Protein AF-A0A7X3RNE7-F1 (afdb_monomer)

Structure (mmCIF, N/CA/C/O backbone):
data_AF-A0A7X3RNE7-F1
#
_entry.id   AF-A0A7X3RNE7-F1
#
loop_
_atom_site.group_PDB
_atom_site.id
_atom_site.type_symbol
_atom_site.label_atom_id
_atom_site.label_alt_id
_atom_site.label_comp_id
_atom_site.label_asym_id
_atom_site.label_entity_id
_atom_site.label_seq_id
_atom_site.pdbx_PDB_ins_code
_atom_site.Cartn_x
_atom_site.Cartn_y
_atom_site.Cartn_z
_atom_site.occupancy
_atom_site.B_iso_or_equiv
_atom_site.auth_seq_id
_atom_site.auth_comp_id
_atom_site.auth_asym_id
_atom_site.auth_atom_id
_atom_site.pdbx_PDB_model_num
ATOM 1 N N . MET A 1 1 ? -17.984 7.912 18.938 1.00 49.50 1 MET A N 1
ATOM 2 C CA . MET A 1 1 ? -17.684 6.822 17.989 1.00 49.50 1 MET A CA 1
ATOM 3 C C . MET A 1 1 ? -16.192 6.865 17.768 1.00 49.50 1 MET A C 1
ATOM 5 O O . MET A 1 1 ? -15.715 7.900 17.318 1.00 49.50 1 MET A O 1
ATOM 9 N N . ASP A 1 2 ? -15.467 5.819 18.148 1.00 60.53 2 ASP A N 1
ATOM 10 C CA . ASP A 1 2 ? -14.017 5.782 17.964 1.00 60.53 2 ASP A CA 1
ATOM 11 C C . ASP A 1 2 ? -13.713 5.671 16.469 1.00 60.53 2 ASP A C 1
ATOM 13 O O . ASP A 1 2 ? -14.070 4.692 15.809 1.00 60.53 2 ASP A O 1
ATOM 17 N N . THR A 1 3 ? -13.125 6.718 15.896 1.00 84.19 3 THR A N 1
ATOM 18 C CA . THR A 1 3 ? -12.727 6.720 14.489 1.00 84.19 3 THR A CA 1
ATOM 19 C C . THR A 1 3 ? -11.521 5.808 14.319 1.00 84.19 3 THR A C 1
ATOM 21 O O . THR A 1 3 ? -10.487 6.029 14.949 1.00 84.19 3 THR A O 1
ATOM 24 N N . LYS A 1 4 ? -11.642 4.790 13.459 1.00 91.00 4 LYS A N 1
ATOM 25 C CA . LYS A 1 4 ? -10.519 3.910 13.117 1.00 91.00 4 LYS A CA 1
ATOM 26 C C . LYS A 1 4 ? -9.378 4.746 12.526 1.00 91.00 4 LYS A C 1
ATOM 28 O O . LYS A 1 4 ? -9.644 5.524 11.606 1.00 91.00 4 LYS A O 1
ATOM 33 N N . PRO A 1 5 ? -8.132 4.589 12.998 1.00 95.75 5 PRO A N 1
ATOM 34 C CA . PRO A 1 5 ? -7.005 5.282 12.397 1.00 95.75 5 PRO A CA 1
ATOM 35 C C . PRO A 1 5 ? -6.832 4.844 10.939 1.00 95.75 5 PRO A C 1
ATOM 37 O O . PRO A 1 5 ? -7.029 3.678 10.587 1.00 95.75 5 PRO A O 1
ATOM 40 N N . LEU A 1 6 ? -6.490 5.805 10.086 1.00 96.00 6 LEU A N 1
ATOM 41 C CA . LEU A 1 6 ? -6.292 5.598 8.655 1.00 96.00 6 LEU A CA 1
ATOM 42 C C . LEU A 1 6 ? -4.807 5.363 8.377 1.00 96.00 6 LEU A C 1
ATOM 44 O O . LEU A 1 6 ? -3.953 5.966 9.025 1.00 96.00 6 LEU A O 1
ATOM 48 N N . ALA A 1 7 ? -4.498 4.500 7.412 1.00 96.81 7 ALA A N 1
ATOM 49 C CA . ALA A 1 7 ? -3.123 4.254 6.991 1.00 96.81 7 ALA A CA 1
ATOM 50 C C . ALA A 1 7 ? -3.000 4.052 5.476 1.00 96.81 7 ALA A C 1
ATOM 52 O O . ALA A 1 7 ? -3.912 3.549 4.816 1.00 96.81 7 ALA A O 1
ATOM 53 N N . ILE A 1 8 ? -1.826 4.412 4.956 1.00 97.44 8 ILE A N 1
ATOM 54 C CA . ILE A 1 8 ? -1.347 4.090 3.609 1.00 97.44 8 ILE A CA 1
ATOM 55 C C . ILE A 1 8 ? -0.151 3.148 3.770 1.00 97.44 8 ILE A C 1
ATOM 57 O O . ILE A 1 8 ? 0.760 3.424 4.548 1.00 97.44 8 ILE A O 1
ATOM 61 N N . SER A 1 9 ? -0.161 2.025 3.055 1.00 98.06 9 SER A N 1
ATOM 62 C CA . SER A 1 9 ? 0.874 0.996 3.129 1.00 98.06 9 SER A CA 1
ATOM 63 C C . SER A 1 9 ? 1.868 1.148 1.978 1.00 98.06 9 SER A C 1
ATOM 65 O O . SER A 1 9 ? 1.609 0.698 0.866 1.00 98.06 9 SER A O 1
ATOM 67 N N . LEU A 1 10 ? 3.017 1.763 2.237 1.00 97.88 10 LEU A N 1
ATOM 68 C CA . LEU A 1 10 ? 4.123 1.830 1.274 1.00 97.88 10 LEU A CA 1
ATOM 69 C C . LEU A 1 10 ? 5.013 0.591 1.397 1.00 97.88 10 LEU A C 1
ATOM 71 O O . LEU A 1 10 ? 5.098 0.020 2.485 1.00 97.88 10 LEU A O 1
ATOM 75 N N . PHE A 1 11 ? 5.665 0.191 0.299 1.00 98.06 11 PHE A N 1
ATOM 76 C CA . PHE A 1 11 ? 6.449 -1.053 0.230 1.00 98.06 11 PHE A CA 1
ATOM 77 C C . PHE A 1 11 ? 5.637 -2.248 0.753 1.00 98.06 11 PHE A C 1
ATOM 79 O O . PHE A 1 11 ? 6.067 -2.999 1.632 1.00 98.06 11 PHE A O 1
ATOM 86 N N . ALA A 1 12 ? 4.383 -2.332 0.304 1.00 98.12 12 ALA A N 1
ATOM 87 C CA . ALA A 1 12 ? 3.359 -3.147 0.942 1.00 98.12 12 ALA A CA 1
ATOM 88 C C . ALA A 1 12 ? 3.662 -4.654 0.913 1.00 98.12 12 ALA A C 1
ATOM 90 O O . ALA A 1 12 ? 3.124 -5.415 1.731 1.00 98.12 12 ALA A O 1
ATOM 91 N N . GLY A 1 13 ? 4.511 -5.096 -0.016 1.00 98.50 13 GLY A N 1
ATOM 92 C CA . GLY A 1 13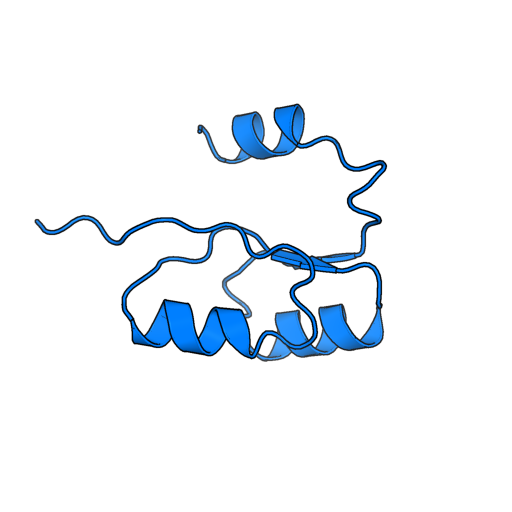 ? 4.781 -6.494 -0.282 1.00 98.50 13 GLY A CA 1
ATOM 93 C C . GLY A 1 13 ? 3.481 -7.275 -0.482 1.00 98.50 13 GLY A C 1
ATOM 94 O O . GLY A 1 13 ? 2.495 -6.773 -1.013 1.00 98.50 13 GLY A O 1
ATOM 95 N N . ALA A 1 14 ? 3.449 -8.506 0.025 1.00 98.06 14 ALA A N 1
ATOM 96 C CA . ALA A 1 14 ? 2.241 -9.335 0.060 1.00 98.06 14 ALA A CA 1
ATOM 97 C C . ALA A 1 14 ? 1.214 -8.914 1.144 1.00 98.06 14 ALA A C 1
ATOM 99 O O . ALA A 1 14 ? 0.177 -9.564 1.296 1.00 98.06 14 ALA A O 1
ATOM 100 N N . GLY A 1 15 ? 1.501 -7.859 1.922 1.00 98.25 15 GLY A N 1
ATOM 101 C CA . GLY A 1 15 ? 0.581 -7.270 2.902 1.00 98.25 15 GLY A CA 1
ATOM 102 C C . GLY A 1 15 ? 0.705 -7.765 4.347 1.00 98.25 15 GLY A C 1
ATOM 103 O O . GLY A 1 15 ? -0.221 -7.589 5.137 1.00 98.25 15 GLY A O 1
ATOM 104 N N . GLY A 1 16 ? 1.845 -8.342 4.744 1.00 98.25 16 GLY A N 1
ATOM 105 C CA . GLY A 1 16 ? 2.060 -8.810 6.124 1.00 98.25 16 GLY A CA 1
ATOM 106 C C . GLY A 1 16 ? 1.925 -7.699 7.179 1.00 98.25 16 GLY A C 1
ATOM 107 O O . GLY A 1 16 ? 1.242 -7.875 8.188 1.00 98.25 16 GLY A O 1
ATOM 108 N N . CYS A 1 17 ? 2.504 -6.524 6.913 1.00 97.81 17 CYS A N 1
ATOM 109 C CA . CYS A 1 17 ? 2.385 -5.357 7.792 1.00 97.81 17 CYS A CA 1
ATOM 110 C C . CYS A 1 17 ? 0.939 -4.828 7.837 1.00 97.81 17 CYS A C 1
ATOM 112 O O . CYS A 1 17 ? 0.381 -4.604 8.913 1.00 97.81 17 CYS A O 1
ATOM 114 N N . SER A 1 18 ? 0.283 -4.728 6.675 1.00 98.19 18 SER A N 1
ATOM 115 C CA . SER A 1 18 ? -1.124 -4.322 6.571 1.00 98.19 18 SER A CA 1
ATOM 116 C C . SER A 1 18 ? -2.064 -5.251 7.341 1.00 98.19 18 SER A C 1
ATOM 118 O O . SER A 1 18 ? -3.002 -4.770 7.975 1.00 98.19 18 SER A O 1
ATOM 120 N N . LEU A 1 19 ? -1.800 -6.565 7.355 1.00 98.31 19 LEU A N 1
ATOM 121 C CA . LEU A 1 19 ? -2.566 -7.521 8.160 1.00 98.31 19 LEU A CA 1
ATOM 122 C C . LEU A 1 19 ? -2.473 -7.193 9.654 1.00 98.31 19 LEU A C 1
ATOM 124 O O . LEU A 1 19 ? -3.487 -7.215 10.353 1.00 98.31 19 LEU A O 1
ATOM 128 N N . GLY A 1 20 ? -1.268 -6.873 10.135 1.00 98.19 20 GLY A N 1
ATOM 129 C CA . GLY A 1 20 ? -1.030 -6.448 11.514 1.00 98.19 20 GLY A CA 1
ATOM 130 C C . GLY A 1 20 ? -1.815 -5.186 11.868 1.00 98.19 20 GLY A C 1
ATOM 131 O O . GLY A 1 20 ? -2.562 -5.181 12.844 1.00 98.19 20 GLY A O 1
ATOM 132 N N . PHE A 1 21 ? -1.734 -4.149 11.032 1.00 97.56 21 PHE A N 1
ATOM 133 C CA . PHE A 1 21 ? -2.478 -2.903 11.238 1.00 97.56 21 PHE A CA 1
ATOM 134 C C . PHE A 1 21 ? -4.000 -3.098 11.189 1.00 97.56 21 PHE A C 1
ATOM 136 O O . PHE A 1 21 ? -4.711 -2.579 12.050 1.00 97.56 21 PHE A O 1
ATOM 143 N N . LYS A 1 22 ? -4.514 -3.903 10.250 1.00 96.31 22 LYS A N 1
ATOM 144 C CA . LYS A 1 22 ? -5.946 -4.238 10.180 1.00 96.31 22 LYS A CA 1
ATOM 145 C C . LYS A 1 22 ? -6.413 -4.946 11.459 1.00 96.31 22 LYS A C 1
ATOM 147 O O . LYS A 1 22 ? -7.472 -4.615 11.986 1.00 96.31 22 LYS A O 1
ATOM 152 N N . ARG A 1 23 ? -5.601 -5.862 12.007 1.00 97.12 23 ARG A N 1
ATOM 153 C CA . ARG A 1 23 ? -5.851 -6.513 13.311 1.00 97.12 23 ARG A CA 1
ATOM 154 C C . ARG A 1 23 ? -5.784 -5.536 14.489 1.00 97.12 23 ARG A C 1
ATOM 156 O O . ARG A 1 23 ? -6.523 -5.717 15.448 1.00 97.12 23 ARG A O 1
ATOM 163 N N . ALA A 1 24 ? -4.957 -4.497 14.399 1.00 97.00 24 ALA A N 1
ATOM 164 C CA . ALA A 1 24 ? -4.873 -3.417 15.383 1.00 97.00 24 ALA A CA 1
ATOM 165 C C . ALA A 1 24 ? -5.990 -2.357 15.244 1.00 97.00 24 ALA A C 1
ATOM 167 O O . ALA A 1 24 ? -5.990 -1.371 15.976 1.00 97.00 24 ALA A O 1
ATOM 168 N N . GLY A 1 25 ? -6.942 -2.537 14.320 1.00 96.31 25 GLY A N 1
ATOM 169 C CA . GLY A 1 25 ? -8.104 -1.657 14.159 1.00 96.31 25 GLY A CA 1
ATOM 170 C C . GLY A 1 25 ? -7.937 -0.529 13.137 1.00 96.31 25 GLY A C 1
ATOM 171 O O . GLY A 1 25 ? -8.832 0.308 13.018 1.00 96.31 25 GLY A O 1
ATOM 172 N N . TYR A 1 26 ? -6.843 -0.512 12.374 1.00 97.19 26 TYR A N 1
ATOM 173 C CA . TYR A 1 26 ? -6.627 0.475 11.316 1.00 97.19 26 TYR A CA 1
ATOM 174 C C . TYR A 1 26 ? -7.465 0.165 10.076 1.00 97.19 26 TYR A C 1
ATOM 176 O O . TYR A 1 26 ? -7.727 -0.995 9.744 1.00 97.19 26 TYR A O 1
ATOM 184 N N . ASN A 1 27 ? -7.830 1.217 9.348 1.00 95.94 27 ASN A N 1
ATOM 185 C CA . ASN A 1 27 ? -8.346 1.118 7.992 1.00 95.94 27 ASN A CA 1
ATOM 186 C C . ASN A 1 27 ? -7.231 1.450 6.989 1.00 95.94 27 ASN A C 1
ATOM 188 O O . ASN A 1 27 ? -6.747 2.583 6.953 1.00 95.94 27 ASN A O 1
ATOM 192 N N . ILE A 1 28 ? -6.820 0.466 6.186 1.00 97.69 28 ILE A N 1
ATOM 193 C CA . ILE A 1 28 ? -5.805 0.666 5.146 1.00 97.69 28 ILE A CA 1
ATOM 194 C C . ILE A 1 28 ? -6.500 1.181 3.889 1.00 97.69 28 ILE A C 1
ATOM 196 O O . ILE A 1 28 ? -7.232 0.438 3.237 1.00 97.69 28 ILE A O 1
ATOM 200 N N . LEU A 1 29 ? -6.277 2.454 3.565 1.00 97.06 29 LEU A N 1
ATOM 201 C CA . LEU A 1 29 ? -6.921 3.125 2.435 1.00 97.06 29 LEU A CA 1
ATOM 202 C C . LEU A 1 29 ? -6.257 2.796 1.100 1.00 97.06 29 LEU A C 1
ATOM 204 O O . LEU A 1 29 ? -6.923 2.751 0.070 1.00 97.06 29 LEU A O 1
ATOM 208 N N . TYR A 1 30 ? -4.938 2.609 1.123 1.00 98.19 30 TYR A N 1
ATOM 209 C CA . TYR A 1 30 ? -4.133 2.439 -0.077 1.00 98.19 30 TYR A CA 1
ATOM 210 C C . TYR A 1 30 ? -2.879 1.623 0.208 1.00 98.19 30 TYR A C 1
ATOM 212 O O . TYR A 1 30 ? -2.332 1.697 1.311 1.00 98.19 30 TYR A O 1
ATOM 220 N N . ALA A 1 31 ? -2.393 0.899 -0.793 1.00 98.44 31 ALA A N 1
ATOM 221 C CA . ALA A 1 31 ? -1.130 0.183 -0.754 1.00 98.44 31 ALA A CA 1
ATOM 222 C C . ALA A 1 31 ? -0.345 0.360 -2.061 1.00 98.44 31 ALA A C 1
ATOM 224 O O . ALA A 1 31 ? -0.933 0.394 -3.139 1.00 98.44 31 ALA A O 1
ATOM 225 N N . ILE A 1 32 ? 0.982 0.454 -1.976 1.00 98.56 32 ILE A N 1
ATOM 226 C CA . ILE A 1 32 ? 1.869 0.547 -3.146 1.00 98.56 32 ILE A CA 1
ATOM 227 C C . ILE A 1 32 ? 3.038 -0.409 -2.967 1.00 98.56 32 ILE A C 1
ATOM 229 O O . ILE A 1 32 ? 3.653 -0.455 -1.898 1.00 98.56 32 ILE A O 1
ATOM 233 N N . ASP A 1 33 ? 3.362 -1.135 -4.029 1.00 98.69 33 ASP A N 1
ATOM 234 C CA . ASP A 1 33 ? 4.614 -1.872 -4.152 1.00 98.69 33 ASP A CA 1
ATOM 235 C C . ASP A 1 33 ? 5.084 -1.870 -5.612 1.00 98.69 33 ASP A C 1
ATOM 237 O O . ASP A 1 33 ? 4.279 -1.707 -6.524 1.00 98.69 33 ASP A O 1
ATOM 241 N N . ILE A 1 34 ? 6.379 -2.053 -5.854 1.00 98.50 34 ILE A N 1
ATOM 242 C CA . ILE A 1 34 ? 6.936 -2.113 -7.212 1.00 98.50 34 ILE A CA 1
ATOM 243 C C . ILE A 1 34 ? 6.876 -3.536 -7.790 1.00 98.50 34 ILE A C 1
ATOM 245 O O . ILE A 1 34 ? 6.958 -3.725 -9.002 1.00 98.50 34 ILE A O 1
ATOM 249 N N . ASN A 1 35 ? 6.743 -4.555 -6.935 1.00 98.50 35 ASN A N 1
ATOM 250 C CA . ASN A 1 35 ? 6.773 -5.952 -7.343 1.00 98.50 35 ASN A CA 1
ATOM 251 C C . ASN A 1 35 ? 5.375 -6.470 -7.724 1.00 98.50 35 ASN A C 1
ATOM 253 O O . ASN A 1 35 ? 4.491 -6.596 -6.877 1.00 98.50 35 ASN A O 1
ATOM 257 N N . GLU A 1 36 ? 5.199 -6.853 -8.989 1.00 98.38 36 GLU A N 1
ATOM 258 C CA . GLU A 1 36 ? 3.925 -7.350 -9.530 1.00 98.38 36 GLU A CA 1
ATOM 259 C C . GLU A 1 36 ? 3.348 -8.546 -8.753 1.00 98.38 36 GLU A C 1
ATOM 261 O O . GLU A 1 36 ? 2.162 -8.559 -8.415 1.00 98.38 36 GLU A O 1
ATOM 266 N N . ASN A 1 37 ? 4.181 -9.535 -8.412 1.00 98.50 37 ASN A N 1
ATOM 267 C CA . ASN A 1 37 ? 3.739 -10.729 -7.683 1.00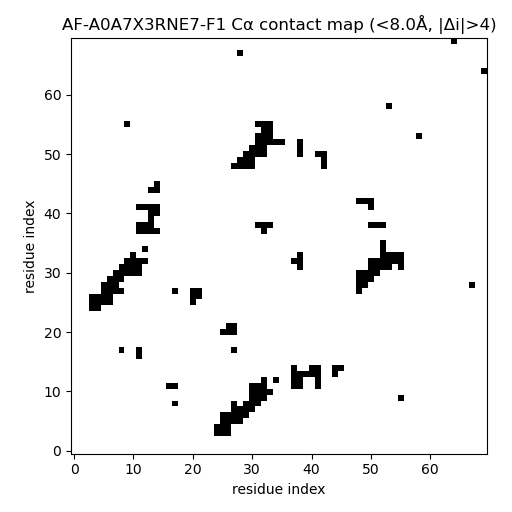 98.50 37 ASN A CA 1
ATOM 268 C C . ASN A 1 37 ? 3.276 -10.382 -6.262 1.00 98.50 37 ASN A C 1
ATOM 270 O O . ASN A 1 37 ? 2.291 -10.935 -5.759 1.00 98.50 37 ASN A O 1
ATOM 274 N N . ALA A 1 38 ? 3.976 -9.449 -5.615 1.00 98.56 38 ALA A N 1
ATOM 275 C CA . ALA A 1 38 ? 3.614 -8.951 -4.299 1.00 98.56 38 ALA A CA 1
ATOM 276 C C . ALA A 1 38 ? 2.266 -8.218 -4.340 1.00 98.56 38 ALA A C 1
ATOM 278 O O . ALA A 1 38 ? 1.379 -8.548 -3.556 1.00 98.56 38 ALA A O 1
ATOM 279 N N . VAL A 1 39 ? 2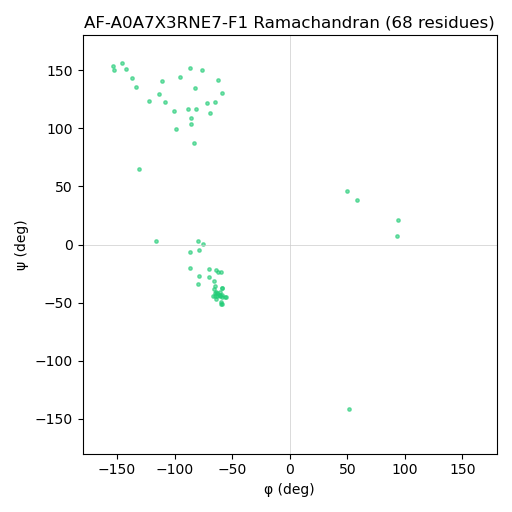.069 -7.324 -5.316 1.00 98.69 39 VAL A N 1
ATOM 280 C CA . VAL A 1 39 ? 0.799 -6.615 -5.547 1.00 98.69 39 VAL A CA 1
ATOM 281 C C . VAL A 1 39 ? -0.342 -7.587 -5.845 1.00 98.69 39 VAL A C 1
ATOM 283 O O . VAL A 1 39 ? -1.431 -7.444 -5.288 1.00 98.69 39 VAL A O 1
ATOM 286 N N . GLY A 1 40 ? -0.113 -8.605 -6.680 1.00 98.62 40 GLY A N 1
ATOM 287 C CA . GLY A 1 40 ? -1.104 -9.647 -6.958 1.00 98.62 40 GLY A CA 1
ATOM 288 C C . GLY A 1 40 ? -1.530 -10.388 -5.688 1.00 98.62 40 GLY A C 1
ATOM 289 O O . GLY A 1 40 ? -2.723 -10.538 -5.418 1.00 98.62 40 GLY A O 1
ATOM 290 N N . THR A 1 41 ? -0.556 -10.763 -4.857 1.00 98.69 41 THR A N 1
ATOM 291 C CA . THR A 1 41 ? -0.808 -11.410 -3.561 1.00 98.69 41 THR A CA 1
ATOM 292 C C . THR A 1 41 ? -1.534 -10.473 -2.592 1.00 98.69 41 THR A C 1
ATOM 294 O O . THR A 1 41 ? -2.477 -10.886 -1.918 1.00 98.69 41 THR A O 1
ATOM 297 N N . TYR A 1 42 ? -1.145 -9.198 -2.544 1.00 98.75 42 TYR A N 1
ATOM 298 C CA . TYR A 1 42 ? -1.799 -8.191 -1.715 1.00 98.75 42 TYR A CA 1
ATOM 299 C C . TYR A 1 42 ? -3.275 -8.050 -2.091 1.00 98.75 42 TYR A C 1
ATOM 301 O O . TYR A 1 42 ? -4.140 -8.162 -1.229 1.00 98.75 42 TYR A O 1
ATOM 309 N N . ARG A 1 43 ? -3.577 -7.858 -3.382 1.00 98.56 43 ARG A N 1
ATOM 310 C CA . ARG A 1 43 ? -4.953 -7.719 -3.889 1.00 98.56 43 ARG A CA 1
ATOM 311 C C . ARG A 1 43 ? -5.807 -8.946 -3.578 1.00 98.56 43 ARG A C 1
ATOM 313 O O . ARG A 1 43 ? -6.976 -8.794 -3.243 1.00 98.56 43 ARG A O 1
ATOM 320 N N . HIS A 1 44 ? -5.226 -10.145 -3.647 1.00 98.19 44 HIS A N 1
ATOM 321 C CA . HIS A 1 44 ? -5.913 -11.376 -3.253 1.00 98.19 44 HIS A CA 1
ATOM 322 C C . HIS A 1 44 ? -6.278 -11.388 -1.758 1.00 98.19 44 HIS A C 1
ATOM 324 O O . HIS A 1 44 ? -7.400 -11.737 -1.400 1.00 98.19 44 HIS A O 1
ATOM 330 N N . ASN A 1 45 ? -5.353 -10.974 -0.886 1.00 96.94 45 ASN A N 1
ATOM 331 C CA . ASN A 1 45 ? -5.543 -10.984 0.569 1.00 96.94 45 ASN A CA 1
ATOM 332 C C . ASN A 1 45 ? -6.389 -9.806 1.094 1.00 96.94 45 ASN A C 1
ATOM 334 O O . ASN A 1 45 ? -7.023 -9.915 2.147 1.00 96.94 45 ASN A O 1
ATOM 338 N N . PHE A 1 46 ? -6.383 -8.673 0.388 1.00 97.81 46 PHE A N 1
ATOM 339 C CA . PHE A 1 46 ? -7.033 -7.418 0.774 1.00 97.81 46 PHE A CA 1
ATOM 340 C C . PHE A 1 46 ? -7.886 -6.858 -0.379 1.00 97.81 46 PHE A C 1
ATOM 342 O O . PHE A 1 46 ? -7.586 -5.776 -0.882 1.00 97.81 46 PHE A O 1
ATOM 349 N N . PRO A 1 47 ? -8.965 -7.54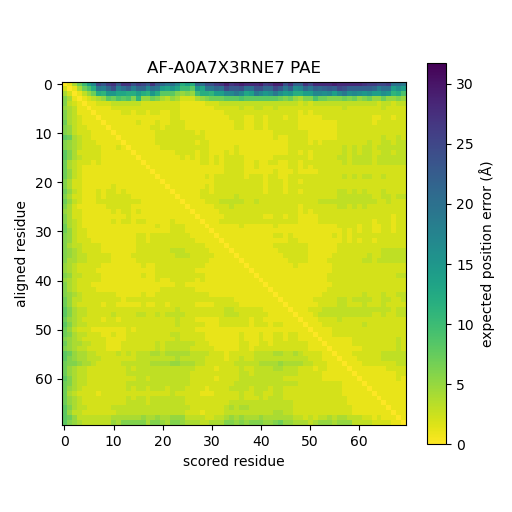9 -0.795 1.00 96.38 47 PRO A N 1
ATOM 350 C CA . PRO A 1 47 ? -9.769 -7.140 -1.953 1.00 96.38 47 PRO A CA 1
ATOM 351 C C . PRO A 1 47 ? -10.441 -5.766 -1.787 1.00 96.38 47 PRO A C 1
ATOM 353 O O . PRO A 1 47 ? -10.724 -5.102 -2.779 1.00 96.38 47 PRO A O 1
ATOM 356 N N . ASP A 1 48 ? -10.653 -5.321 -0.544 1.00 95.62 48 ASP A N 1
ATOM 357 C CA . ASP A 1 48 ? -11.256 -4.019 -0.225 1.00 95.62 48 ASP A CA 1
ATOM 358 C C . ASP A 1 48 ? -10.237 -2.865 -0.160 1.00 95.62 48 ASP A C 1
ATOM 360 O O . ASP A 1 48 ? -10.622 -1.711 0.024 1.00 95.62 48 ASP A O 1
ATOM 364 N N . THR A 1 49 ? -8.936 -3.155 -0.260 1.00 97.12 49 THR A N 1
ATOM 365 C CA . THR A 1 49 ? -7.871 -2.146 -0.217 1.00 97.12 49 THR A CA 1
ATOM 366 C C . THR A 1 49 ? -7.273 -1.993 -1.607 1.00 97.12 49 THR A C 1
ATOM 368 O O . THR A 1 49 ? -6.742 -2.945 -2.179 1.00 97.12 49 THR A O 1
ATOM 371 N N . GLN A 1 50 ? -7.301 -0.773 -2.148 1.00 96.94 50 GLN A N 1
ATOM 372 C CA . GLN A 1 50 ? -6.647 -0.499 -3.422 1.00 96.94 50 GLN A CA 1
ATOM 373 C C . GLN A 1 50 ? -5.132 -0.673 -3.272 1.00 96.94 50 GLN A C 1
ATOM 375 O O . GLN A 1 50 ? -4.503 -0.024 -2.438 1.00 96.94 50 GLN A O 1
ATOM 380 N N . CYS A 1 51 ? -4.553 -1.552 -4.089 1.00 98.25 51 CYS A N 1
ATOM 381 C CA . CYS A 1 51 ? -3.115 -1.769 -4.159 1.00 98.25 51 CYS A CA 1
ATOM 382 C C . CYS A 1 51 ? -2.621 -1.530 -5.587 1.00 98.25 51 CYS A C 1
ATOM 384 O O . CYS A 1 51 ? -3.125 -2.156 -6.527 1.00 98.25 51 CYS A O 1
ATOM 386 N N . GLU A 1 52 ? -1.661 -0.628 -5.764 1.00 98.00 52 GLU A N 1
ATOM 387 C CA . GLU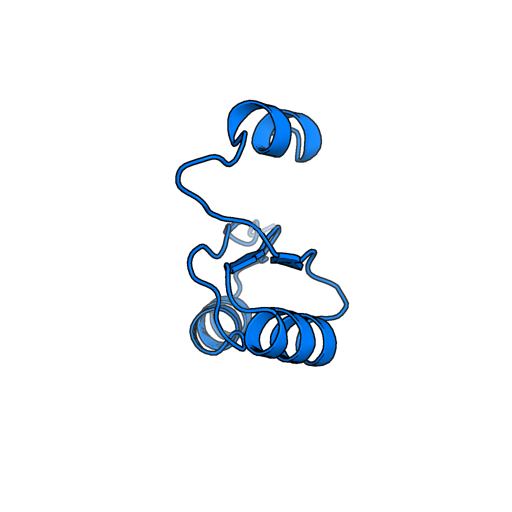 A 1 52 ? -1.105 -0.249 -7.063 1.00 98.00 52 GLU A CA 1
ATOM 388 C C . GLU A 1 52 ? 0.337 -0.731 -7.224 1.00 98.00 52 GLU A C 1
ATOM 390 O O . GLU A 1 52 ? 1.131 -0.676 -6.285 1.00 98.00 52 GLU A O 1
ATOM 395 N N . MET A 1 53 ? 0.658 -1.196 -8.435 1.00 98.31 53 MET A N 1
ATOM 396 C CA . MET A 1 53 ? 2.029 -1.499 -8.820 1.00 98.31 53 MET A CA 1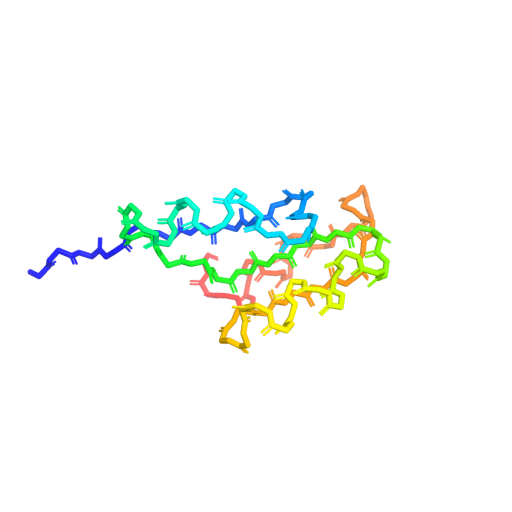
ATOM 397 C C . MET A 1 53 ? 2.693 -0.225 -9.332 1.00 98.31 53 MET A C 1
ATOM 399 O O . MET A 1 53 ? 2.407 0.202 -10.450 1.00 98.31 53 MET A O 1
ATOM 403 N N . ALA A 1 54 ? 3.551 0.383 -8.518 1.00 98.00 54 ALA A N 1
ATOM 404 C CA . ALA A 1 54 ? 4.238 1.618 -8.872 1.00 98.00 54 ALA A CA 1
ATOM 405 C C . ALA A 1 54 ? 5.571 1.771 -8.127 1.00 98.00 54 ALA A C 1
ATOM 407 O O . ALA A 1 54 ?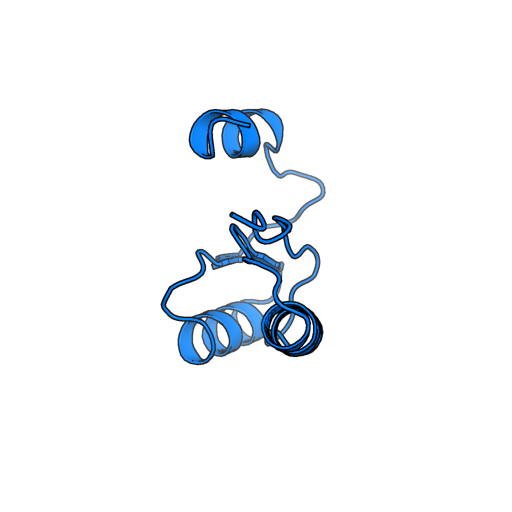 5.745 1.271 -7.015 1.00 98.00 54 ALA A O 1
ATOM 408 N N . ASP A 1 55 ? 6.499 2.513 -8.735 1.00 97.88 55 ASP A N 1
ATOM 409 C CA . ASP A 1 55 ? 7.699 2.995 -8.054 1.00 97.88 55 ASP A CA 1
ATOM 410 C C . ASP A 1 55 ? 7.360 4.251 -7.245 1.00 97.88 55 ASP A C 1
ATOM 412 O O . ASP A 1 55 ? 7.025 5.300 -7.806 1.00 97.88 55 ASP A O 1
ATOM 416 N N . ILE A 1 56 ? 7.496 4.150 -5.923 1.00 96.19 56 ILE A N 1
ATOM 417 C CA . ILE A 1 56 ? 7.212 5.241 -4.992 1.00 96.19 56 ILE A CA 1
ATOM 418 C C . ILE A 1 56 ? 8.071 6.492 -5.237 1.00 96.19 56 ILE A C 1
ATOM 420 O O . ILE A 1 56 ? 7.642 7.584 -4.882 1.00 96.19 56 ILE A O 1
ATOM 424 N N . MET A 1 57 ? 9.251 6.364 -5.857 1.00 96.62 57 MET A N 1
ATOM 425 C CA . MET A 1 57 ? 10.140 7.497 -6.150 1.00 96.62 57 MET A CA 1
ATOM 426 C C . MET A 1 57 ? 9.576 8.409 -7.243 1.00 96.62 57 MET A C 1
ATOM 428 O O . MET A 1 57 ? 9.966 9.570 -7.343 1.00 96.62 57 MET A O 1
ATOM 432 N N . SER A 1 58 ? 8.664 7.882 -8.061 1.00 96.62 58 SER A N 1
ATOM 433 C CA . SER A 1 58 ? 8.034 8.582 -9.185 1.00 96.62 58 SER A CA 1
ATOM 434 C C . SER A 1 58 ? 6.523 8.769 -9.004 1.00 96.62 58 SER A C 1
ATOM 436 O O . SER A 1 58 ? 5.846 9.273 -9.899 1.00 96.62 58 SER A O 1
ATOM 438 N N . TYR A 1 59 ? 5.986 8.353 -7.855 1.00 97.31 59 TYR A N 1
ATOM 439 C CA . TYR A 1 59 ? 4.553 8.322 -7.605 1.00 97.31 59 TYR A CA 1
ATOM 440 C C . TYR A 1 59 ? 4.004 9.687 -7.168 1.00 97.31 59 TYR A C 1
ATOM 442 O O . TYR A 1 59 ? 4.559 10.354 -6.295 1.00 97.31 59 TYR A O 1
ATOM 450 N N . ASP A 1 60 ? 2.872 10.090 -7.748 1.00 97.31 60 ASP A N 1
ATOM 451 C CA . ASP A 1 60 ? 2.208 11.361 -7.441 1.00 97.31 60 ASP A CA 1
ATOM 452 C C . ASP A 1 60 ? 1.329 11.238 -6.182 1.00 97.31 60 ASP A C 1
ATOM 454 O O . ASP A 1 60 ? 0.127 10.948 -6.235 1.00 97.31 60 ASP A O 1
ATOM 458 N N . PHE A 1 61 ? 1.948 11.464 -5.022 1.00 96.25 61 PHE A N 1
ATOM 459 C CA . PHE A 1 61 ? 1.255 11.427 -3.735 1.00 96.25 61 PHE A CA 1
ATOM 460 C C . PHE A 1 61 ? 0.282 12.591 -3.534 1.00 96.25 61 PHE A C 1
ATOM 462 O O . PHE A 1 61 ? -0.717 12.417 -2.838 1.00 96.25 61 PHE A O 1
ATOM 469 N N . GLU A 1 62 ? 0.504 13.752 -4.155 1.00 97.56 62 GLU A N 1
ATOM 470 C CA . GLU A 1 62 ? -0.454 14.858 -4.062 1.00 97.56 62 GLU A CA 1
ATOM 471 C C . GLU A 1 62 ? -1.780 14.486 -4.720 1.00 97.56 62 GLU A C 1
ATOM 473 O O . GLU A 1 62 ? -2.855 14.732 -4.167 1.00 97.56 62 GLU A O 1
ATOM 478 N N . LYS A 1 63 ? -1.714 13.864 -5.900 1.00 97.50 63 LYS A N 1
ATOM 479 C CA . LYS A 1 63 ? -2.894 13.348 -6.591 1.00 97.50 63 LYS A CA 1
ATOM 480 C C . LYS A 1 63 ? -3.564 12.233 -5.798 1.00 97.50 63 LYS A C 1
ATOM 482 O O . LYS A 1 63 ? -4.792 12.225 -5.712 1.00 97.50 63 LYS A O 1
ATOM 487 N N . LEU A 1 64 ? -2.793 11.325 -5.194 1.00 96.44 64 LEU A N 1
ATOM 488 C CA . LEU A 1 64 ? -3.351 10.284 -4.328 1.00 96.44 64 LEU A CA 1
ATOM 489 C C . LEU A 1 64 ? -4.135 10.888 -3.158 1.00 96.44 64 LEU A C 1
ATOM 491 O O . LEU A 1 64 ? -5.291 10.525 -2.955 1.00 96.44 64 LEU A O 1
ATOM 495 N N . LEU A 1 65 ? -3.537 11.820 -2.413 1.00 96.25 65 LEU A N 1
ATOM 496 C CA . LEU A 1 65 ? -4.182 12.440 -1.252 1.00 96.25 65 LEU A CA 1
ATOM 497 C C . LEU A 1 65 ? -5.461 13.190 -1.655 1.00 96.25 65 LEU A C 1
ATOM 499 O O . LEU A 1 65 ? -6.511 12.966 -1.052 1.00 96.25 65 LEU A O 1
ATOM 503 N N . LYS A 1 66 ? -5.425 13.948 -2.763 1.00 97.69 66 LYS A N 1
ATOM 504 C CA . LYS A 1 66 ? -6.621 14.588 -3.346 1.00 97.69 66 LYS A CA 1
ATOM 505 C C . LYS A 1 66 ? -7.723 13.574 -3.672 1.00 97.69 66 LYS A C 1
ATOM 507 O O . LYS A 1 66 ? -8.883 13.809 -3.337 1.00 97.69 66 LYS A O 1
ATOM 512 N N . ASN A 1 67 ? -7.379 12.439 -4.287 1.00 95.75 67 ASN A N 1
ATOM 513 C CA . ASN A 1 67 ? -8.341 11.378 -4.612 1.00 95.75 67 ASN A CA 1
ATOM 514 C C . ASN A 1 67 ? -8.945 10.732 -3.354 1.00 95.75 67 ASN A C 1
ATOM 516 O O . ASN A 1 67 ? -10.128 10.390 -3.345 1.00 95.75 67 ASN A O 1
ATOM 520 N N . LEU A 1 68 ? -8.149 10.593 -2.290 1.00 94.81 68 LEU A N 1
ATOM 521 C CA . LEU A 1 68 ? -8.582 10.075 -0.990 1.00 94.81 68 LEU A CA 1
ATOM 522 C C . LEU A 1 68 ? -9.326 11.113 -0.135 1.00 94.81 68 LEU A C 1
ATOM 524 O O . LEU A 1 68 ? -9.859 10.750 0.913 1.00 94.81 68 LEU A O 1
ATOM 528 N N . LYS A 1 69 ? -9.418 12.370 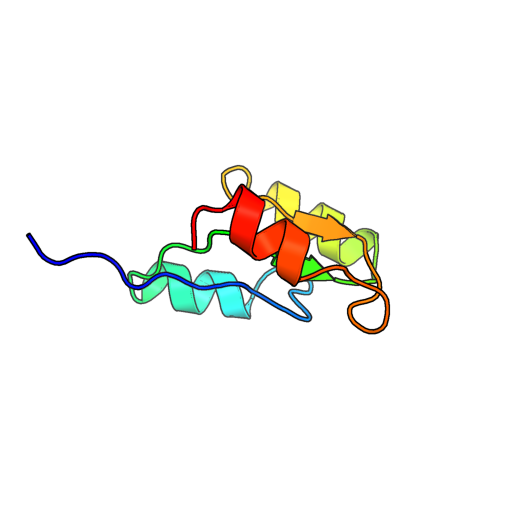-0.594 1.00 94.81 69 LYS A N 1
ATOM 529 C CA . LYS A 1 69 ? -10.011 13.503 0.136 1.00 94.81 69 LYS A CA 1
ATOM 530 C C . LYS A 1 69 ? -9.314 13.764 1.480 1.00 94.81 69 LYS A C 1
ATOM 532 O O . LYS A 1 69 ? -9.985 14.069 2.468 1.00 94.81 69 LYS A O 1
ATOM 537 N N . LEU A 1 70 ? -7.989 13.603 1.497 1.00 90.19 70 LEU A N 1
ATOM 538 C CA . LEU A 1 70 ? -7.093 13.907 2.617 1.00 90.19 70 LEU A CA 1
ATOM 539 C C . LEU A 1 70 ? -6.323 15.207 2.378 1.00 90.19 70 LEU A C 1
ATOM 541 O O . LEU A 1 70 ? -6.106 15.557 1.194 1.00 90.19 70 LEU A O 1
#

Solvent-accessible surface area (backbone atoms only — not comparable to full-atom values): 4035 Å² total; per-residue (Å²): 131,90,76,63,52,76,43,72,37,71,76,29,47,57,29,69,65,57,52,53,40,47,74,72,52,34,44,61,66,35,32,32,20,67,48,63,70,27,34,54,43,22,38,72,76,34,74,89,31,54,62,44,74,42,56,75,94,78,52,66,58,70,60,48,33,56,74,71,72,98

Secondary structure (DSSP, 8-state):
--PPPEEEEES-TTSHHHHHHHHTT-EEEEEEES-HHHHHHHHHH-TTSEEEE--TTS--HHHHHHHHT-

Mean predicted aligned error: 2.69 Å

Foldseek 3Di:
DDDAAEDEAELCFLNPVVVVSVVVRHDYAEYEHQDPVRQVNNCVVCVPHHYDNDDPVPDDVVVVCVVVVD

Radius of gyration: 11.96 Å; Cα contacts (8 Å, |Δi|>4): 103; chains: 1; bounding box: 28×26×28 Å

Nearest PDB structures (foldseek):
  3g7u-assembly1_A  TM=8.989E-01  e=6.500E-05  Escherichia coli O157:H7 str. EDL933
  1ne2-assembly1_B  TM=7.958E-01  e=2.720E-03  Thermoplasma acidophilum
  3bkw-assembly1_B  TM=7.666E-01  e=6.237E-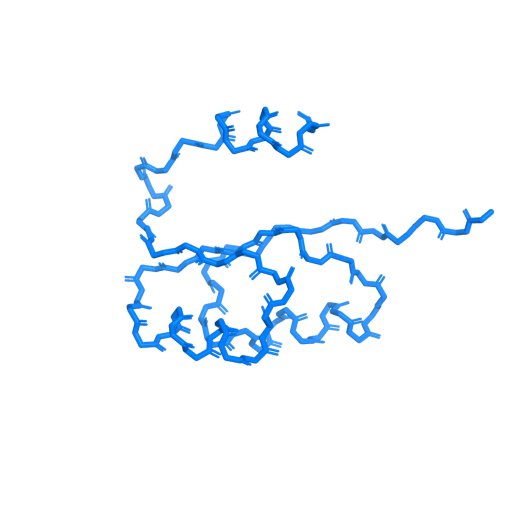03  Mesorhizobium japonicum MAFF 303099
  1ne2-assembly1_A  TM=7.930E-01  e=2.021E-02  Thermoplasma acidophilum
  4qtt-assembly1_B  TM=7.748E-01  e=8.056E-02  Saccharomyces cerevisiae S288C

pLDDT: mean 95.88, std 7.39, range [49.5, 98.75]

Sequence (70 aa):
MDTKPLAISLFAGAGGCSLGFKRAGYNILYAIDINENAVGTYRHNFPDTQCEMADIMSYDFEKLLKNLKL